Protein AF-A0A2V9KBE9-F1 (afdb_monomer)

Radius of gyration: 14.55 Å; Cα contacts (8 Å, |Δi|>4): 317; chains: 1; bounding box: 37×25×40 Å

Foldseek 3Di:
DKDFLWKKKKKKAWDWDPDDPQWTKIWIKMWMAIPQPGTDIWIKMFTDGSPLLQPCQNQPNQHWGWIWTHPDPDTWIKTFRDPHQFKTWIDGPFKIWIWGGHSGIIMTMMIGMDDPVPRD

Solvent-accessible surface area (backbone atoms only — not comparable to full-atom values): 6124 Å² total; per-residue (Å²): 111,81,41,82,51,40,42,32,40,37,39,37,43,43,45,77,44,78,66,63,90,58,37,33,31,40,43,33,39,35,40,36,40,32,76,78,78,43,77,49,76,34,35,31,40,28,79,42,71,50,46,73,65,59,29,45,64,30,88,87,52,64,23,70,33,62,36,31,38,33,85,55,102,69,59,42,62,28,35,45,40,48,81,50,82,49,30,29,41,35,38,47,88,50,27,48,29,44,34,42,35,49,79,42,39,34,31,35,48,34,37,29,54,31,42,79,90,65,38,125

Sequence (120 aa):
MPKLCGAGVFAFAGYPAKTVKGMEGFFGLIAEYDSNAGFKVTGLYESSHGDPEADPFNPKTHEIGGVGGGTTATGRPLLFLPFNPFGGYVLFNSGLGIYGGTPYFGGGPYVNVGTANSCP

pLDDT: mean 72.48, std 16.53, range [36.72, 95.12]

Mean predicted aligned error: 9.48 Å

Secondary structure (DSSP, 8-state):
-EEEEEEEEEEEEEEEEP-SSSEEEEEEEEEEEETTTEEEEEEEEEEEES-GGG-TT-TTT---EEEEE-SSSSPEEEEEEEEETTEEEEEETTEEEEEEEETTEEEEEEEEEEETTT--

Structure (mmCIF, N/CA/C/O backbone):
data_AF-A0A2V9KBE9-F1
#
_entry.id   AF-A0A2V9KBE9-F1
#
loop_
_atom_site.group_PDB
_atom_site.id
_atom_site.type_symbol
_atom_site.label_atom_id
_atom_site.label_alt_id
_atom_site.label_comp_id
_atom_site.label_asym_id
_atom_site.label_entity_id
_atom_site.label_seq_id
_atom_site.pdbx_PDB_ins_code
_atom_site.Cartn_x
_atom_site.Cartn_y
_atom_site.Cartn_z
_atom_site.occupancy
_atom_site.B_iso_or_equiv
_atom_site.auth_seq_id
_atom_site.auth_comp_id
_atom_site.auth_asym_id
_atom_site.auth_atom_id
_atom_site.pdbx_PDB_model_num
ATOM 1 N N . MET A 1 1 ? -10.516 -14.447 19.698 1.00 73.56 1 MET A N 1
ATOM 2 C CA . MET A 1 1 ? -11.183 -14.626 18.390 1.00 73.56 1 MET A CA 1
ATOM 3 C C . MET A 1 1 ? -10.852 -13.424 17.515 1.00 73.56 1 MET A C 1
ATOM 5 O O . MET A 1 1 ? -10.913 -12.317 18.053 1.00 73.56 1 MET A O 1
ATOM 9 N N . PRO A 1 2 ? -10.464 -13.620 16.241 1.00 79.62 2 PRO A N 1
ATOM 10 C CA . PRO A 1 2 ? -10.311 -12.530 15.280 1.00 79.62 2 PRO A CA 1
ATOM 11 C C . PRO A 1 2 ? -11.636 -11.788 15.092 1.00 79.62 2 PRO A C 1
ATOM 13 O O . PRO A 1 2 ? -12.699 -12.414 15.116 1.00 79.62 2 PRO A O 1
ATOM 16 N N . LYS A 1 3 ? -11.577 -10.470 14.924 1.00 85.44 3 LYS A N 1
ATOM 17 C CA . LYS A 1 3 ? -12.725 -9.622 14.595 1.00 85.44 3 LYS A CA 1
ATOM 18 C C . LYS A 1 3 ? -12.336 -8.630 13.505 1.00 85.44 3 LYS A C 1
ATOM 20 O O . LYS A 1 3 ? -11.178 -8.222 13.414 1.00 85.44 3 LYS A O 1
ATOM 25 N N . LEU A 1 4 ? -13.324 -8.247 12.701 1.00 85.75 4 LEU A N 1
ATOM 26 C CA . LEU A 1 4 ? -13.209 -7.097 11.815 1.00 85.75 4 LEU A CA 1
ATOM 27 C C . LEU A 1 4 ? -13.220 -5.846 12.686 1.00 85.75 4 LEU A C 1
ATOM 29 O O . LEU A 1 4 ? -14.185 -5.617 13.415 1.00 85.75 4 LEU A O 1
ATOM 33 N N . CYS A 1 5 ? -12.127 -5.092 12.650 1.00 86.25 5 CYS A N 1
ATOM 34 C CA . CYS A 1 5 ? -11.994 -3.885 13.452 1.00 86.25 5 CYS A CA 1
ATOM 35 C C . CYS A 1 5 ? -12.496 -2.662 12.693 1.00 86.25 5 CYS A C 1
ATOM 37 O O . CYS A 1 5 ? -13.029 -1.767 13.319 1.00 86.25 5 CYS A O 1
ATOM 39 N N . GLY A 1 6 ? -12.387 -2.641 11.367 1.00 88.19 6 GLY A N 1
ATOM 40 C CA . GLY A 1 6 ? -12.819 -1.529 10.526 1.00 88.19 6 GLY A CA 1
ATOM 41 C C . GLY A 1 6 ? -12.592 -1.853 9.057 1.00 88.19 6 GLY A C 1
ATOM 42 O O . GLY A 1 6 ? -12.115 -2.943 8.720 1.00 88.19 6 GLY A O 1
ATOM 43 N N . ALA A 1 7 ? -12.927 -0.913 8.190 1.00 91.62 7 ALA A N 1
ATOM 44 C CA . ALA A 1 7 ? -12.691 -1.026 6.760 1.00 91.62 7 ALA A CA 1
ATOM 45 C C . ALA A 1 7 ? -12.318 0.332 6.183 1.00 91.62 7 ALA A C 1
ATOM 47 O O . ALA A 1 7 ? -12.630 1.375 6.758 1.00 91.62 7 ALA A O 1
ATOM 48 N N . GLY A 1 8 ? -11.669 0.315 5.032 1.00 92.38 8 GLY A N 1
ATOM 49 C CA . GLY A 1 8 ? -11.248 1.535 4.383 1.00 92.38 8 GLY A CA 1
ATOM 50 C C . GLY A 1 8 ? -11.103 1.389 2.887 1.00 92.38 8 GLY A C 1
ATOM 51 O O . GLY A 1 8 ? -11.281 0.314 2.310 1.00 92.38 8 GLY A O 1
ATOM 52 N N . VAL A 1 9 ? -10.782 2.512 2.265 1.00 93.56 9 VAL A N 1
ATOM 53 C CA . VAL A 1 9 ? -10.391 2.587 0.863 1.00 93.56 9 VAL A CA 1
ATOM 54 C C . VAL A 1 9 ? -9.060 3.299 0.768 1.00 93.56 9 VAL A C 1
ATOM 56 O O . VAL A 1 9 ? -8.767 4.196 1.558 1.00 93.56 9 VAL A O 1
ATOM 59 N N . PHE A 1 10 ? -8.264 2.919 -0.215 1.00 92.12 10 PHE A N 1
ATOM 60 C CA . PHE A 1 10 ? -7.018 3.596 -0.506 1.00 92.12 10 PHE A CA 1
ATOM 61 C C . PHE A 1 10 ? -6.876 3.858 -1.996 1.00 92.12 10 PHE A C 1
ATOM 63 O O . PHE A 1 10 ? -7.459 3.165 -2.831 1.00 92.12 10 PHE A O 1
ATOM 70 N N . ALA A 1 11 ? -6.062 4.853 -2.310 1.00 91.81 11 ALA A N 1
ATOM 71 C CA . ALA A 1 11 ? -5.540 5.101 -3.638 1.00 91.81 11 ALA A CA 1
ATOM 72 C C . ALA A 1 11 ? -4.042 5.365 -3.523 1.00 91.81 11 ALA A C 1
ATOM 74 O O . ALA A 1 11 ? -3.600 6.023 -2.583 1.00 91.81 11 ALA A O 1
ATOM 75 N N . PHE A 1 12 ? -3.263 4.871 -4.473 1.00 87.56 12 PHE A N 1
ATOM 76 C CA . PHE A 1 12 ? -1.833 5.113 -4.540 1.00 87.56 12 PHE A CA 1
ATOM 77 C C . PHE A 1 12 ? -1.433 5.613 -5.919 1.00 87.56 12 PHE A C 1
ATOM 79 O O . PHE A 1 12 ? -2.044 5.278 -6.935 1.00 87.56 12 PHE A O 1
ATOM 86 N N . ALA A 1 13 ? -0.384 6.421 -5.928 1.00 87.56 13 ALA A N 1
ATOM 87 C CA . ALA A 1 13 ? 0.269 6.893 -7.131 1.00 87.56 13 ALA A CA 1
ATOM 88 C C . ALA A 1 13 ? 1.769 6.985 -6.868 1.00 87.56 13 ALA A C 1
ATOM 90 O O . ALA A 1 13 ? 2.185 7.495 -5.827 1.00 87.56 13 ALA A O 1
ATOM 91 N N . GLY A 1 14 ? 2.585 6.540 -7.808 1.00 82.50 14 GLY A N 1
ATOM 92 C CA . GLY A 1 14 ? 4.027 6.678 -7.715 1.00 82.50 14 GLY A CA 1
ATOM 93 C C . GLY A 1 14 ? 4.709 6.528 -9.056 1.00 82.50 14 GLY A C 1
ATOM 94 O O . GLY A 1 14 ? 4.073 6.490 -10.107 1.00 82.50 14 GLY A O 1
ATOM 95 N N . TYR A 1 15 ? 6.027 6.493 -9.010 1.00 74.69 15 TYR A N 1
ATOM 96 C CA . TYR A 1 15 ? 6.872 6.349 -10.177 1.00 74.69 15 TYR A CA 1
ATOM 97 C C . TYR A 1 15 ? 8.045 5.425 -9.850 1.00 74.69 15 TYR A C 1
ATOM 99 O O . TYR A 1 15 ? 8.515 5.390 -8.706 1.00 74.69 15 TYR A O 1
ATOM 107 N N . PRO A 1 16 ? 8.547 4.691 -10.854 1.00 69.31 16 PRO A N 1
ATOM 108 C CA . PRO A 1 16 ? 9.757 3.911 -10.687 1.00 69.31 16 PRO A CA 1
ATOM 109 C C . PRO A 1 16 ? 10.937 4.870 -10.481 1.00 69.31 16 PRO A C 1
ATOM 111 O O . PRO A 1 16 ? 11.164 5.802 -11.262 1.00 69.31 16 PRO A O 1
ATOM 114 N N . ALA A 1 17 ? 11.689 4.666 -9.408 1.00 63.09 17 ALA A N 1
ATOM 115 C CA . ALA A 1 17 ? 12.964 5.320 -9.178 1.00 63.09 17 ALA A CA 1
ATOM 116 C C . ALA A 1 17 ? 13.987 4.727 -10.149 1.00 63.09 17 ALA A C 1
ATOM 118 O O . ALA A 1 17 ? 14.174 3.513 -10.210 1.00 63.09 17 ALA A O 1
ATOM 119 N N . LYS A 1 18 ? 14.670 5.585 -10.916 1.00 54.56 18 LYS A N 1
ATOM 120 C CA . LYS A 1 18 ? 15.741 5.131 -11.807 1.00 54.56 18 LYS A CA 1
ATOM 121 C C . LYS A 1 18 ? 16.849 4.463 -10.998 1.00 54.56 18 LYS A C 1
ATOM 123 O O . LYS A 1 18 ? 17.341 5.038 -10.029 1.00 54.56 18 LYS A O 1
ATOM 128 N N . THR A 1 19 ? 17.264 3.296 -11.474 1.00 52.72 19 THR A N 1
ATOM 129 C CA . THR A 1 19 ? 18.311 2.444 -10.921 1.00 52.72 19 THR A CA 1
ATOM 130 C C . THR A 1 19 ? 19.587 3.243 -10.652 1.00 52.72 19 THR A C 1
ATOM 132 O O . THR A 1 19 ? 20.268 3.686 -11.579 1.00 52.72 19 THR A O 1
ATOM 135 N N . VAL A 1 20 ? 19.953 3.417 -9.381 1.00 48.03 20 VAL A N 1
ATOM 136 C CA . VAL A 1 20 ? 21.285 3.908 -9.004 1.00 48.03 20 VAL A CA 1
ATOM 137 C C . VAL A 1 20 ? 22.026 2.737 -8.375 1.00 48.03 20 VAL A C 1
ATOM 139 O O . VAL A 1 20 ? 21.738 2.350 -7.249 1.00 48.03 20 VAL A O 1
ATOM 142 N N . LYS A 1 21 ? 22.988 2.166 -9.113 1.00 46.66 21 LYS A N 1
ATOM 143 C CA . LYS A 1 21 ? 23.878 1.081 -8.647 1.00 46.66 21 LYS A CA 1
ATOM 144 C C . LYS A 1 21 ? 23.157 -0.202 -8.178 1.00 46.66 21 LYS A C 1
ATOM 146 O O . LYS A 1 21 ? 23.473 -0.716 -7.112 1.00 46.66 21 LYS A O 1
ATOM 151 N N . GLY A 1 22 ? 22.222 -0.735 -8.970 1.00 46.72 22 GLY A N 1
ATOM 152 C CA . GLY A 1 22 ? 21.587 -2.031 -8.669 1.00 46.72 22 GLY A CA 1
ATOM 153 C C . GLY A 1 22 ? 20.583 -1.995 -7.512 1.00 46.72 22 GLY A C 1
ATOM 154 O O . GLY A 1 22 ? 20.319 -3.020 -6.896 1.00 46.72 22 GLY A O 1
ATOM 155 N N . MET A 1 23 ? 20.040 -0.818 -7.202 1.00 45.94 23 MET A N 1
ATOM 156 C CA . MET A 1 23 ? 18.830 -0.673 -6.398 1.00 45.94 23 MET A CA 1
ATOM 157 C C . MET A 1 23 ? 17.739 -0.150 -7.325 1.00 45.94 23 MET A C 1
ATOM 159 O O . MET A 1 23 ? 17.851 0.972 -7.831 1.00 45.94 23 MET A O 1
ATOM 163 N N . GLU A 1 24 ? 16.738 -0.983 -7.583 1.00 55.75 24 GLU A N 1
ATOM 164 C CA . GLU A 1 24 ? 15.474 -0.559 -8.178 1.00 55.75 24 GLU A CA 1
ATOM 165 C C . GLU A 1 24 ? 14.505 -0.240 -7.044 1.00 55.75 24 GLU A C 1
ATOM 167 O O . GLU A 1 24 ? 14.557 -0.832 -5.962 1.00 55.75 24 GLU A O 1
ATOM 172 N N . GLY A 1 25 ? 13.676 0.775 -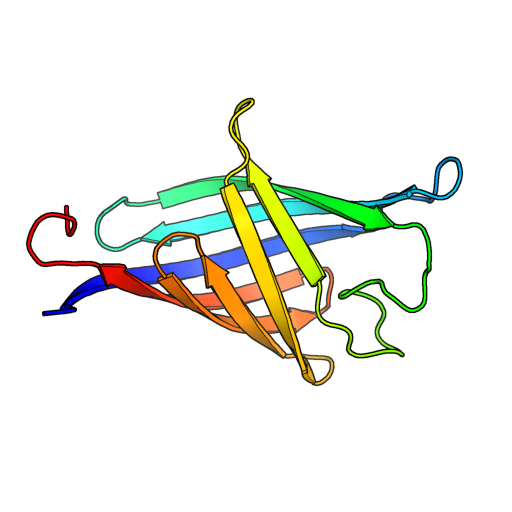7.241 1.00 61.12 25 GLY A N 1
ATOM 173 C CA . GLY A 1 25 ? 12.767 1.208 -6.197 1.00 61.12 25 GLY A CA 1
ATOM 174 C C . GLY A 1 25 ? 11.555 1.905 -6.762 1.00 61.12 25 GLY A C 1
ATOM 175 O O . GLY A 1 25 ? 11.566 2.417 -7.877 1.00 61.12 25 GLY A O 1
ATOM 176 N N . PHE A 1 26 ? 10.512 1.956 -5.959 1.00 73.12 26 PHE A N 1
ATOM 177 C CA . PHE A 1 26 ? 9.300 2.712 -6.219 1.00 73.12 26 PHE A CA 1
ATOM 178 C C . PHE A 1 26 ? 9.263 3.878 -5.237 1.00 73.12 26 PHE A C 1
ATOM 180 O O . PHE A 1 26 ? 9.593 3.699 -4.068 1.00 73.12 26 PHE A O 1
ATOM 187 N N . PHE A 1 27 ? 8.864 5.066 -5.685 1.00 77.19 27 PHE A N 1
ATOM 188 C CA . PHE A 1 27 ? 8.506 6.164 -4.786 1.00 77.19 27 PHE A CA 1
ATOM 189 C C . PHE A 1 27 ? 7.112 6.659 -5.131 1.00 77.19 27 PHE A C 1
ATOM 191 O O . PHE A 1 27 ? 6.795 6.897 -6.296 1.00 77.19 27 PHE A O 1
ATOM 198 N N . GLY A 1 28 ? 6.280 6.848 -4.116 1.00 81.88 28 GLY A N 1
ATOM 199 C CA . GLY A 1 28 ? 4.909 7.277 -4.320 1.00 81.88 28 GLY A CA 1
ATOM 200 C C . GLY A 1 28 ? 4.239 7.803 -3.065 1.00 81.88 28 GLY A C 1
ATOM 201 O O . GLY A 1 28 ? 4.864 8.034 -2.031 1.00 81.88 28 GLY A O 1
ATOM 202 N N . LEU A 1 29 ? 2.934 7.988 -3.178 1.00 85.38 29 LEU A N 1
ATOM 203 C CA . LEU A 1 29 ? 2.032 8.338 -2.097 1.00 85.38 29 LEU A CA 1
ATOM 204 C C . LEU A 1 29 ? 0.883 7.335 -2.077 1.00 85.38 29 LEU A C 1
ATOM 206 O O . LEU A 1 29 ? 0.425 6.887 -3.128 1.00 85.38 29 LEU A O 1
ATOM 210 N N . ILE A 1 30 ? 0.390 7.040 -0.881 1.00 86.12 30 ILE A N 1
ATOM 211 C CA . ILE A 1 30 ? -0.877 6.354 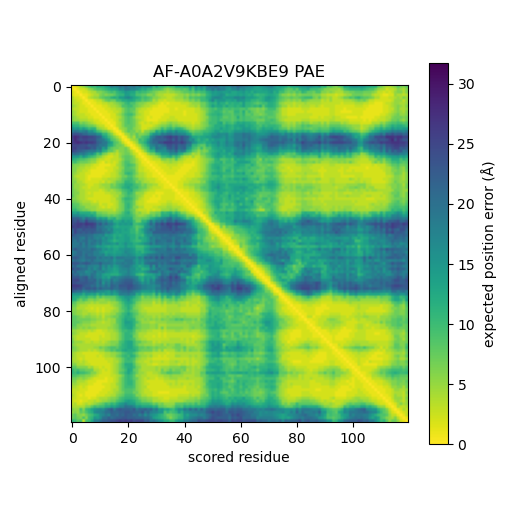-0.652 1.00 86.12 30 ILE A CA 1
ATOM 212 C C . ILE A 1 30 ? -1.772 7.265 0.181 1.00 86.12 30 ILE A C 1
ATOM 214 O O . ILE A 1 30 ? -1.356 7.787 1.214 1.00 86.12 30 ILE A O 1
ATOM 218 N N . ALA A 1 31 ? -2.986 7.497 -0.294 1.00 89.12 31 ALA A N 1
ATOM 219 C CA . ALA A 1 31 ? -4.051 8.142 0.450 1.00 89.12 31 ALA A CA 1
ATOM 220 C C . ALA A 1 31 ? -5.019 7.059 0.922 1.00 89.12 31 ALA A C 1
ATOM 222 O O . ALA A 1 31 ? -5.476 6.251 0.119 1.00 89.12 31 ALA A O 1
ATOM 223 N N . GLU A 1 32 ? -5.327 7.046 2.209 1.00 88.44 32 GLU A N 1
ATOM 224 C CA . GLU A 1 32 ? -6.143 6.036 2.873 1.00 88.44 32 GLU A CA 1
ATOM 225 C C . GLU A 1 32 ? -7.270 6.743 3.626 1.00 88.44 32 GLU A C 1
ATOM 227 O O . GLU A 1 32 ? -7.038 7.733 4.321 1.00 88.44 32 GLU A O 1
ATOM 232 N N . TYR A 1 33 ? -8.492 6.240 3.501 1.00 89.44 33 TYR A N 1
ATOM 233 C CA . TYR A 1 33 ? -9.581 6.554 4.414 1.00 89.44 33 TYR A CA 1
ATOM 234 C C . TYR A 1 33 ? -9.967 5.284 5.156 1.00 89.44 33 TYR A C 1
ATOM 236 O O . TYR A 1 33 ? -10.422 4.325 4.536 1.00 89.44 33 TYR A O 1
ATOM 244 N N . ASP A 1 34 ? -9.811 5.308 6.473 1.00 88.38 34 ASP A N 1
ATOM 245 C CA . ASP A 1 34 ? -10.148 4.223 7.382 1.00 88.38 34 ASP A CA 1
ATOM 246 C C . ASP A 1 34 ? -11.368 4.602 8.229 1.00 88.38 34 ASP A C 1
ATOM 248 O O . ASP A 1 34 ? -11.415 5.700 8.791 1.00 88.38 34 ASP A O 1
ATOM 252 N N . SER A 1 35 ? -12.339 3.698 8.380 1.00 87.56 35 SER A N 1
ATOM 253 C CA . SER A 1 35 ? -13.544 3.947 9.183 1.00 87.56 35 SER A CA 1
ATOM 254 C C . SER A 1 35 ? -13.249 4.271 10.650 1.00 87.56 35 SER A C 1
ATOM 256 O O . SER A 1 35 ? -14.075 4.907 11.302 1.00 87.56 35 SER A O 1
ATOM 258 N N . ASN A 1 36 ? -12.094 3.847 11.171 1.00 84.12 36 ASN A N 1
ATOM 259 C CA . ASN A 1 36 ? -11.716 4.041 12.568 1.00 84.12 36 ASN A CA 1
ATOM 260 C C . ASN A 1 36 ? -10.623 5.096 12.740 1.00 84.12 36 ASN A C 1
ATOM 262 O O . ASN A 1 36 ? -10.616 5.805 13.743 1.00 84.12 36 ASN A O 1
ATOM 266 N N . ALA A 1 37 ? -9.682 5.185 11.795 1.00 81.25 37 ALA A N 1
ATOM 267 C CA . ALA A 1 37 ? -8.548 6.111 11.884 1.00 81.25 37 ALA A CA 1
ATOM 268 C C . ALA A 1 37 ? -8.735 7.412 11.079 1.00 81.25 37 ALA A C 1
ATOM 270 O O . ALA A 1 37 ? -7.938 8.340 11.229 1.00 81.25 37 ALA A O 1
ATOM 271 N N . GLY A 1 38 ? -9.779 7.509 10.252 1.00 86.50 38 GLY A N 1
ATOM 272 C CA . GLY A 1 38 ? -10.029 8.660 9.389 1.00 86.50 38 GLY A CA 1
ATOM 273 C C . GLY A 1 38 ? -9.111 8.702 8.164 1.00 86.50 38 GLY A C 1
ATOM 274 O O . GLY A 1 38 ? -8.638 7.676 7.681 1.00 86.50 38 GLY A O 1
ATOM 275 N N . PHE A 1 39 ? -8.896 9.903 7.623 1.00 88.38 39 PHE A N 1
ATOM 276 C CA . PHE A 1 39 ? -8.09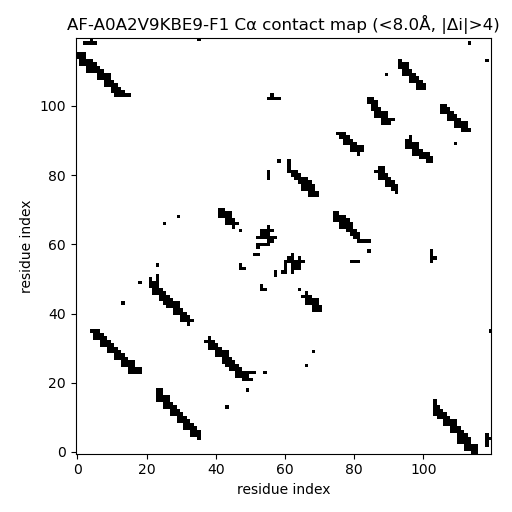4 10.105 6.416 1.00 88.38 39 PHE A CA 1
ATOM 277 C C . PHE A 1 39 ? -6.603 10.267 6.729 1.00 88.38 39 PHE A C 1
ATOM 279 O O . PHE A 1 39 ? -6.226 11.023 7.628 1.00 88.38 39 PHE A O 1
ATOM 286 N N . LYS A 1 40 ? -5.747 9.620 5.938 1.00 86.69 40 LYS A N 1
ATOM 287 C CA . LYS A 1 40 ? -4.289 9.695 6.039 1.00 86.69 40 LYS A CA 1
ATOM 288 C C . LYS A 1 40 ? -3.654 9.713 4.651 1.00 86.69 40 LYS A C 1
ATOM 290 O O . LYS A 1 40 ? -4.119 9.039 3.743 1.00 86.69 40 LYS A O 1
ATOM 295 N N . VAL A 1 41 ? -2.545 10.436 4.505 1.00 85.62 41 VAL A N 1
ATOM 296 C CA . VAL A 1 41 ? -1.654 10.323 3.343 1.00 85.62 41 VAL A CA 1
ATOM 297 C C . VAL A 1 41 ? -0.274 9.898 3.828 1.00 85.62 41 VAL A C 1
ATOM 299 O O . VAL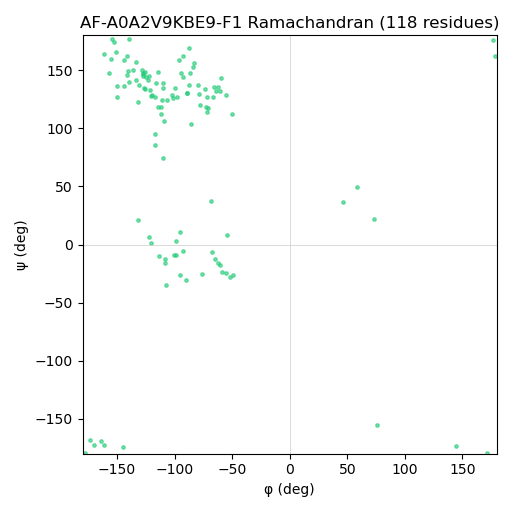 A 1 41 ? 0.273 10.503 4.750 1.00 85.62 41 VAL A O 1
ATOM 302 N N . THR A 1 42 ? 0.274 8.848 3.225 1.00 84.00 42 THR A N 1
ATOM 303 C CA . THR A 1 42 ? 1.560 8.248 3.587 1.00 84.00 42 THR A CA 1
ATOM 304 C C . THR A 1 42 ? 2.484 8.199 2.371 1.00 84.00 42 THR A C 1
ATOM 306 O O . THR A 1 42 ? 2.026 7.977 1.254 1.00 84.00 42 THR A O 1
ATOM 309 N N . GLY A 1 43 ? 3.789 8.399 2.575 1.00 81.88 43 GLY A N 1
ATOM 310 C CA . GLY A 1 43 ? 4.791 8.147 1.540 1.00 81.88 43 GLY A CA 1
ATOM 311 C C . GLY A 1 43 ? 4.998 6.651 1.337 1.00 81.88 43 GLY A C 1
ATOM 312 O O . GLY A 1 43 ? 5.139 5.917 2.313 1.00 81.88 43 GLY A O 1
ATOM 313 N N . LEU A 1 44 ? 5.017 6.208 0.087 1.00 77.94 44 LEU A N 1
ATOM 314 C CA . LEU A 1 44 ? 5.411 4.861 -0.298 1.00 77.94 44 LEU A CA 1
ATOM 315 C C . LEU A 1 44 ? 6.850 4.889 -0.794 1.00 77.94 44 LEU A C 1
ATOM 317 O O . LEU A 1 44 ? 7.216 5.748 -1.602 1.00 77.94 44 LEU A O 1
ATOM 321 N N . TYR A 1 45 ? 7.643 3.933 -0.338 1.00 73.12 45 TYR A N 1
ATOM 322 C CA . TYR A 1 45 ? 8.921 3.631 -0.946 1.00 73.12 45 TYR A CA 1
ATOM 323 C C . TYR A 1 45 ? 9.123 2.121 -0.997 1.00 73.12 45 TYR A C 1
ATOM 325 O O . TYR A 1 45 ? 8.814 1.397 -0.052 1.00 73.12 45 TYR A O 1
ATOM 333 N N . GLU A 1 46 ? 9.671 1.645 -2.099 1.00 70.88 46 GLU A N 1
ATOM 334 C CA . GLU A 1 46 ? 10.147 0.278 -2.225 1.00 70.88 46 GLU A CA 1
ATOM 335 C C . GLU A 1 46 ? 11.651 0.287 -2.436 1.00 70.88 46 GLU A C 1
ATOM 337 O O . GLU A 1 46 ? 12.183 1.105 -3.187 1.00 70.88 46 GLU A O 1
ATOM 342 N N . SER A 1 47 ? 12.323 -0.646 -1.776 1.00 60.22 47 SER A N 1
ATOM 343 C CA . SER A 1 47 ? 13.698 -1.012 -2.076 1.00 60.22 47 SER A CA 1
ATOM 344 C C . SER A 1 47 ? 13.688 -2.470 -2.514 1.00 60.22 47 SER A C 1
ATOM 346 O O . SER A 1 47 ? 13.690 -3.361 -1.660 1.00 60.22 47 SER A O 1
ATOM 348 N N . SER A 1 48 ? 13.642 -2.701 -3.823 1.00 55.09 48 SER A N 1
ATOM 349 C CA . SER A 1 48 ? 13.828 -4.031 -4.390 1.00 55.09 48 SER A CA 1
ATOM 350 C C . SER A 1 48 ? 15.326 -4.275 -4.602 1.00 55.09 48 SER A C 1
ATOM 352 O O . SER A 1 48 ? 16.112 -3.347 -4.837 1.00 55.09 48 SER A O 1
ATOM 354 N N . HIS A 1 49 ? 15.754 -5.531 -4.464 1.00 44.25 49 HIS A N 1
ATOM 355 C CA . HIS A 1 49 ? 17.081 -5.934 -4.924 1.00 44.25 49 HIS A CA 1
ATOM 356 C C . HIS A 1 49 ? 17.107 -5.713 -6.440 1.00 44.25 49 HIS A C 1
ATOM 358 O O . HIS A 1 49 ? 16.125 -6.039 -7.088 1.00 44.25 49 HIS A O 1
ATOM 364 N N . GLY A 1 50 ? 18.170 -5.131 -7.007 1.00 45.72 50 GLY A N 1
ATOM 365 C CA . GLY A 1 50 ? 18.227 -4.716 -8.421 1.00 45.72 50 GLY A CA 1
ATOM 366 C C . GLY A 1 50 ? 18.249 -5.838 -9.457 1.00 45.72 50 GLY A C 1
ATOM 367 O O . GLY A 1 50 ? 18.971 -5.726 -10.447 1.00 45.72 50 GLY A O 1
ATOM 368 N N . ASP A 1 51 ? 17.508 -6.909 -9.205 1.00 54.09 51 ASP A N 1
ATOM 369 C CA . ASP A 1 51 ? 17.033 -7.829 -10.209 1.00 54.09 51 ASP A CA 1
ATOM 370 C C . ASP A 1 51 ? 15.709 -7.284 -10.779 1.00 54.09 51 ASP A C 1
ATOM 372 O O . ASP A 1 51 ? 14.673 -7.379 -10.116 1.00 54.09 51 ASP A O 1
ATOM 376 N N . PRO A 1 52 ? 15.719 -6.700 -11.989 1.00 51.97 52 PRO A N 1
ATOM 377 C CA . PRO A 1 52 ? 14.504 -6.217 -12.631 1.00 51.97 52 PRO A CA 1
ATOM 378 C C . PRO A 1 52 ? 13.476 -7.323 -12.882 1.00 51.97 52 PRO A C 1
ATOM 380 O O . PRO A 1 52 ? 12.311 -7.009 -13.116 1.00 51.97 52 PRO A O 1
ATOM 383 N N . GLU A 1 53 ? 13.850 -8.608 -12.847 1.00 51.97 53 GLU A N 1
ATOM 384 C CA . GLU A 1 53 ? 12.889 -9.713 -12.939 1.00 51.97 53 GLU A CA 1
ATOM 385 C C . GLU A 1 53 ? 12.114 -9.926 -11.627 1.00 51.97 53 GLU A C 1
ATOM 387 O O . GLU A 1 53 ? 10.954 -10.325 -11.689 1.00 51.97 53 GLU A O 1
ATOM 392 N N . ALA A 1 54 ? 12.676 -9.530 -10.480 1.00 51.81 54 ALA A N 1
ATOM 393 C CA . ALA A 1 54 ? 12.044 -9.631 -9.161 1.00 51.81 54 ALA A CA 1
ATOM 394 C C . ALA A 1 54 ? 11.317 -8.359 -8.692 1.00 51.81 54 ALA A C 1
ATOM 396 O O . ALA A 1 54 ? 10.921 -8.243 -7.530 1.00 51.81 54 ALA A O 1
ATOM 397 N N . ASP A 1 55 ? 11.140 -7.385 -9.585 1.00 54.25 55 ASP A N 1
ATOM 398 C CA . ASP A 1 55 ? 10.343 -6.190 -9.321 1.00 54.25 55 ASP A CA 1
ATOM 399 C C . ASP A 1 55 ? 8.838 -6.554 -9.321 1.00 54.25 55 ASP A C 1
ATOM 401 O O . ASP A 1 55 ? 8.311 -6.977 -10.356 1.00 54.25 55 ASP A O 1
ATOM 405 N N . PRO A 1 56 ? 8.098 -6.379 -8.205 1.00 51.97 56 PRO A N 1
ATOM 406 C CA . PRO A 1 56 ? 6.648 -6.619 -8.167 1.00 51.97 56 PRO A CA 1
ATOM 407 C C . PRO A 1 56 ? 5.843 -5.718 -9.095 1.00 51.97 56 PRO A C 1
ATOM 409 O O . PRO A 1 56 ? 4.668 -5.977 -9.376 1.00 51.97 56 PRO A O 1
ATOM 412 N N . PHE A 1 57 ? 6.465 -4.640 -9.558 1.00 54.94 57 PHE A N 1
ATOM 413 C CA . PHE A 1 57 ? 5.918 -3.713 -10.523 1.00 54.94 57 PHE A CA 1
ATOM 414 C C . PHE A 1 57 ? 6.423 -3.970 -11.945 1.00 54.94 57 PHE A C 1
ATOM 416 O O . PHE A 1 57 ? 5.991 -3.264 -12.864 1.00 54.94 57 PHE A O 1
ATOM 423 N N . ASN A 1 58 ? 7.238 -5.010 -12.170 1.00 57.75 58 ASN A N 1
ATOM 424 C CA . ASN A 1 58 ? 7.579 -5.469 -13.508 1.00 57.75 58 ASN A CA 1
ATOM 425 C C . ASN A 1 58 ? 6.358 -6.156 -14.150 1.00 57.75 58 ASN A C 1
ATOM 427 O O . ASN A 1 58 ? 5.951 -7.252 -13.748 1.00 57.75 58 ASN A O 1
ATOM 431 N N . PRO A 1 59 ? 5.786 -5.572 -15.221 1.00 52.19 59 PRO A N 1
ATOM 432 C CA . PRO A 1 59 ? 4.602 -6.117 -15.880 1.00 52.19 59 PRO A CA 1
ATOM 433 C C . PRO A 1 59 ? 4.858 -7.451 -16.604 1.00 52.19 59 PRO A C 1
ATOM 435 O O . PRO A 1 59 ? 3.917 -8.035 -17.142 1.00 52.19 59 PRO A O 1
ATOM 438 N N . LYS A 1 60 ? 6.112 -7.921 -16.679 1.00 52.94 60 LYS A N 1
ATOM 439 C CA . LYS A 1 60 ? 6.491 -9.177 -17.341 1.00 52.94 60 LYS A CA 1
ATOM 440 C C . LYS A 1 60 ? 6.584 -10.371 -16.394 1.00 52.94 60 LYS A C 1
ATOM 442 O O . LYS A 1 60 ? 6.415 -11.489 -16.876 1.00 52.94 60 LYS A O 1
ATOM 447 N N . THR A 1 61 ? 6.848 -10.167 -15.103 1.00 53.94 61 THR A N 1
ATOM 448 C CA . THR A 1 61 ? 7.239 -11.266 -14.200 1.00 53.94 61 THR A CA 1
ATOM 449 C C . THR A 1 61 ? 6.227 -11.585 -13.098 1.00 53.94 61 THR A C 1
ATOM 451 O O . THR A 1 61 ? 6.303 -12.670 -12.539 1.00 53.94 61 THR A O 1
ATOM 454 N N . HIS A 1 62 ? 5.184 -10.770 -12.883 1.00 51.38 62 HIS A N 1
ATOM 455 C CA . HIS A 1 62 ? 4.113 -11.048 -11.898 1.00 51.38 62 HIS A CA 1
ATOM 456 C C . HIS A 1 62 ? 4.656 -11.498 -10.526 1.00 51.38 62 HIS A C 1
ATOM 458 O O . HIS A 1 62 ? 4.085 -12.385 -9.886 1.00 51.38 62 HIS A O 1
ATOM 464 N N . GLU A 1 63 ? 5.785 -10.937 -10.097 1.00 53.06 63 GLU A N 1
ATOM 465 C CA . GLU A 1 63 ? 6.422 -11.367 -8.861 1.00 53.06 63 GLU A CA 1
ATOM 466 C C . GLU A 1 63 ? 5.805 -10.689 -7.637 1.00 53.06 63 GLU A C 1
ATOM 468 O O . GLU A 1 63 ? 5.159 -9.642 -7.695 1.00 53.06 63 GLU A O 1
ATOM 473 N N . ILE A 1 64 ? 5.959 -11.363 -6.503 1.00 50.44 64 ILE A N 1
ATOM 474 C CA . ILE A 1 64 ? 5.524 -10.893 -5.193 1.00 50.44 64 ILE A CA 1
ATOM 475 C C . ILE A 1 64 ? 6.556 -9.888 -4.690 1.00 50.44 64 ILE A C 1
ATOM 477 O O . ILE A 1 64 ? 7.730 -10.235 -4.597 1.00 50.44 64 ILE A O 1
ATOM 481 N N . GLY A 1 65 ? 6.137 -8.701 -4.255 1.00 53.56 65 GLY A N 1
ATOM 482 C CA . GLY A 1 65 ? 7.091 -7.727 -3.726 1.00 53.56 65 GLY A CA 1
ATOM 483 C C . GLY A 1 65 ? 6.474 -6.698 -2.791 1.00 53.56 65 GLY A C 1
ATOM 484 O O . GLY A 1 65 ? 5.282 -6.380 -2.827 1.00 53.56 65 GLY A O 1
ATOM 485 N N . GLY A 1 66 ? 7.299 -6.292 -1.830 1.00 49.97 66 GLY A N 1
ATOM 486 C CA . GLY A 1 66 ? 6.892 -5.548 -0.647 1.00 49.97 66 GLY A CA 1
ATOM 487 C C . GLY A 1 66 ? 7.206 -4.067 -0.774 1.00 49.97 66 GLY A C 1
ATOM 488 O O . GLY A 1 66 ? 8.358 -3.690 -0.950 1.00 49.97 66 GLY A O 1
ATOM 489 N N . VAL A 1 67 ? 6.200 -3.221 -0.576 1.00 54.22 67 VAL A N 1
ATOM 490 C CA . VAL A 1 67 ? 6.331 -1.761 -0.586 1.00 54.22 67 VAL A CA 1
ATOM 491 C C . VAL A 1 67 ? 6.222 -1.235 0.843 1.00 54.22 67 VAL A C 1
ATOM 493 O O . VAL A 1 67 ? 5.244 -1.473 1.536 1.00 54.22 67 VAL A O 1
ATOM 496 N N . GLY A 1 68 ? 7.200 -0.483 1.333 1.00 52.03 68 GLY A N 1
ATOM 497 C CA . GLY A 1 68 ? 7.102 0.170 2.641 1.00 52.03 68 GLY A CA 1
ATOM 498 C C . GLY A 1 68 ? 6.267 1.453 2.575 1.00 52.03 68 GLY A C 1
ATOM 499 O O . GLY A 1 68 ? 6.443 2.265 1.671 1.00 52.03 68 GLY A O 1
ATOM 500 N N . GLY A 1 69 ? 5.384 1.685 3.550 1.00 43.44 69 GLY A N 1
ATOM 501 C CA . GLY A 1 69 ? 4.676 2.956 3.736 1.00 43.44 69 GLY A CA 1
ATOM 502 C C . GLY A 1 69 ? 5.125 3.678 5.010 1.00 43.44 69 GLY A C 1
ATOM 503 O O . GLY A 1 69 ? 4.931 3.162 6.110 1.00 43.44 69 GLY A O 1
ATOM 504 N N . GLY A 1 70 ? 5.693 4.884 4.918 1.00 38.16 70 GLY A N 1
ATOM 505 C CA . GLY A 1 70 ? 6.126 5.666 6.086 1.00 38.16 70 GLY A CA 1
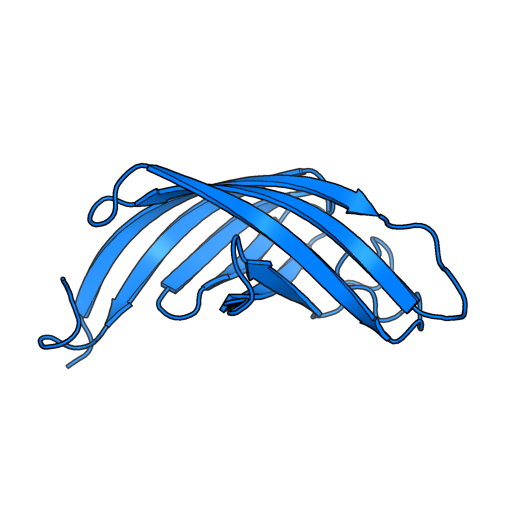ATOM 506 C C . GLY A 1 70 ? 6.070 7.183 5.878 1.00 38.16 70 GLY A C 1
ATOM 507 O O . GLY A 1 70 ? 6.486 7.692 4.846 1.00 38.16 70 GLY A O 1
ATOM 508 N N . THR A 1 71 ? 5.565 7.923 6.874 1.00 37.28 71 THR A N 1
ATOM 509 C CA . THR A 1 71 ? 5.658 9.402 6.962 1.00 37.28 71 THR A CA 1
ATOM 510 C C . THR A 1 71 ? 6.754 9.879 7.920 1.00 37.28 71 THR A C 1
ATOM 512 O O . THR A 1 71 ? 7.063 11.063 7.980 1.00 37.28 71 THR A O 1
ATOM 515 N N . THR A 1 72 ? 7.342 8.964 8.683 1.00 36.72 72 THR A N 1
ATOM 516 C CA . THR A 1 72 ? 8.414 9.174 9.663 1.00 36.72 72 THR A CA 1
ATOM 517 C C . THR A 1 72 ? 9.227 7.876 9.732 1.00 36.72 72 THR A C 1
ATOM 519 O O . THR A 1 72 ? 8.778 6.859 9.212 1.00 36.72 72 THR A O 1
ATOM 522 N N . ALA A 1 73 ? 10.423 7.897 10.329 1.00 37.97 73 ALA A N 1
ATOM 523 C CA . ALA A 1 73 ? 11.443 6.830 10.327 1.00 37.97 73 ALA A CA 1
ATOM 524 C C . ALA A 1 73 ? 11.018 5.408 10.800 1.00 37.97 73 ALA A C 1
ATOM 526 O O . ALA A 1 73 ? 11.859 4.526 10.939 1.00 37.97 73 ALA A O 1
ATOM 527 N N . THR A 1 74 ? 9.731 5.163 11.034 1.00 49.59 74 THR A N 1
ATOM 528 C CA . THR A 1 74 ? 9.094 3.865 11.269 1.00 49.59 74 THR A CA 1
ATOM 529 C C . THR A 1 74 ? 8.212 3.500 10.070 1.00 49.59 74 THR A C 1
ATOM 531 O O . THR A 1 74 ? 6.984 3.588 10.119 1.00 49.59 74 THR A O 1
ATOM 534 N N . GLY A 1 75 ? 8.839 3.108 8.957 1.00 58.38 75 GLY A N 1
ATOM 535 C CA . GLY A 1 75 ? 8.117 2.545 7.814 1.00 58.38 75 GLY A CA 1
ATOM 536 C C . 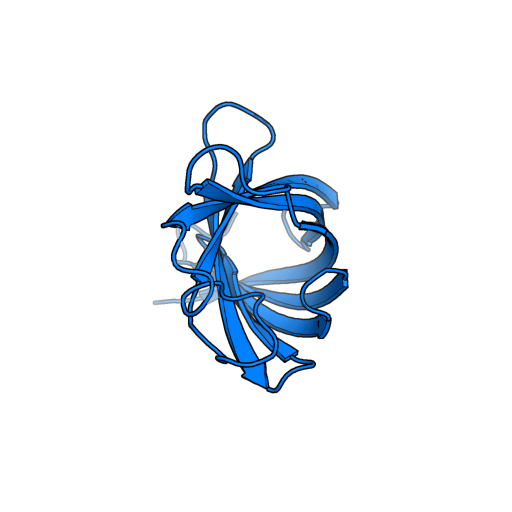GLY A 1 75 ? 7.281 1.341 8.256 1.00 58.38 75 GLY A C 1
ATOM 537 O O . GLY A 1 75 ? 7.781 0.443 8.934 1.00 58.38 75 GLY A O 1
ATOM 538 N N . ARG A 1 76 ? 5.992 1.331 7.916 1.00 68.31 76 ARG A N 1
ATOM 539 C CA . ARG A 1 76 ? 5.127 0.162 8.073 1.00 68.31 76 ARG A CA 1
ATOM 540 C C . ARG A 1 76 ? 5.212 -0.672 6.799 1.00 68.31 76 ARG A C 1
ATOM 542 O O . ARG A 1 76 ? 5.062 -0.104 5.718 1.00 68.31 76 ARG A O 1
ATOM 549 N N . PRO A 1 77 ? 5.439 -1.990 6.896 1.00 68.88 77 PRO A N 1
ATOM 550 C CA . PRO A 1 77 ? 5.441 -2.832 5.714 1.00 68.88 77 PRO A CA 1
ATOM 551 C C . PRO A 1 77 ? 4.038 -2.863 5.104 1.00 68.88 77 PRO A C 1
ATOM 553 O O . PRO A 1 77 ? 3.037 -2.997 5.818 1.00 68.88 77 PRO A O 1
ATOM 556 N N . LEU A 1 78 ? 3.991 -2.738 3.786 1.00 77.38 78 LEU A N 1
ATOM 557 C CA . LEU A 1 78 ? 2.835 -2.999 2.951 1.00 77.38 78 LEU A CA 1
ATOM 558 C C . LEU A 1 78 ? 3.287 -3.979 1.852 1.00 77.38 78 LEU A C 1
ATOM 560 O O . LEU A 1 78 ? 4.448 -4.013 1.453 1.00 77.38 78 LEU A O 1
ATOM 564 N N . LEU A 1 79 ? 2.420 -4.891 1.436 1.00 79.12 79 LEU A N 1
ATOM 565 C CA . LEU A 1 79 ? 2.797 -5.952 0.497 1.00 79.12 79 LEU A CA 1
ATOM 566 C C . LEU A 1 79 ? 1.767 -6.017 -0.615 1.00 79.12 79 LEU A C 1
ATOM 568 O O . LEU A 1 79 ? 0.585 -6.212 -0.329 1.00 79.12 79 LEU A O 1
ATOM 572 N N . PHE A 1 80 ? 2.216 -5.865 -1.859 1.00 79.31 80 PHE A N 1
ATOM 573 C CA . PHE A 1 80 ? 1.378 -6.055 -3.035 1.00 79.31 80 PHE A CA 1
ATOM 574 C C . PHE A 1 80 ? 1.617 -7.460 -3.593 1.00 79.31 80 PHE A C 1
ATOM 576 O O . PHE A 1 80 ? 2.747 -7.879 -3.830 1.00 79.31 80 PHE A O 1
ATOM 583 N N . LEU A 1 81 ? 0.528 -8.202 -3.776 1.00 80.44 81 LEU A N 1
ATOM 584 C CA . LEU A 1 81 ? 0.513 -9.538 -4.363 1.00 80.44 81 LEU A CA 1
ATOM 585 C C . LEU A 1 81 ? -0.298 -9.483 -5.666 1.00 80.44 81 LEU A C 1
ATOM 587 O O . LEU A 1 81 ? -1.514 -9.719 -5.626 1.00 80.44 81 LEU A O 1
ATOM 591 N N . PRO A 1 82 ? 0.322 -9.125 -6.804 1.00 76.25 82 PRO A N 1
ATOM 592 C CA . PRO A 1 82 ? -0.367 -9.121 -8.088 1.00 76.25 82 PRO A CA 1
ATOM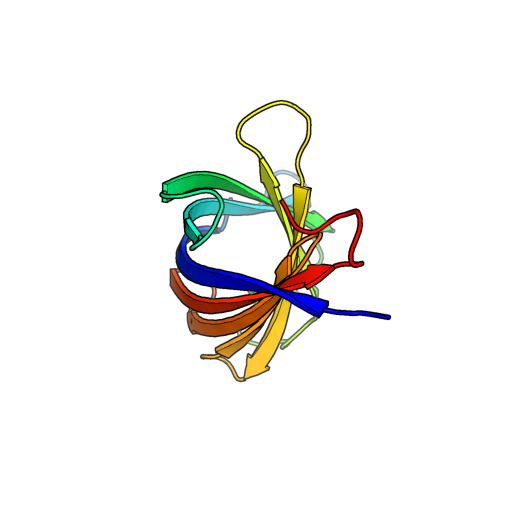 593 C C . PRO A 1 82 ? -0.793 -10.546 -8.459 1.00 76.25 82 PRO A C 1
ATOM 595 O O . PRO A 1 82 ? 0.003 -11.478 -8.392 1.00 76.25 82 PRO A O 1
ATOM 598 N N . PHE A 1 83 ? -2.049 -10.729 -8.873 1.00 78.94 83 PHE A N 1
ATOM 599 C CA . PHE A 1 83 ? -2.492 -11.977 -9.519 1.00 78.94 83 PHE A CA 1
ATOM 600 C C . PHE A 1 83 ? -2.761 -11.783 -11.018 1.00 78.94 83 PHE A C 1
ATOM 602 O O . PHE A 1 83 ? -2.940 -12.761 -11.744 1.00 78.94 83 PHE A O 1
ATOM 609 N N . ASN A 1 84 ? -2.816 -10.532 -11.490 1.00 78.94 84 ASN A N 1
ATOM 610 C CA . ASN A 1 84 ? -2.836 -10.160 -12.903 1.00 78.94 84 ASN A CA 1
ATOM 611 C C . ASN A 1 84 ? -2.226 -8.745 -13.097 1.00 78.94 84 ASN A C 1
ATOM 613 O O . ASN A 1 84 ? -1.945 -8.067 -12.108 1.00 78.94 84 ASN A O 1
ATOM 617 N N . PRO A 1 85 ? -2.049 -8.258 -14.343 1.00 71.12 85 PRO A N 1
ATOM 618 C CA . PRO A 1 85 ? -1.428 -6.952 -14.611 1.00 71.12 85 PRO A CA 1
ATOM 619 C C . PRO A 1 85 ? -2.193 -5.721 -14.101 1.00 71.12 85 PRO A C 1
ATOM 621 O O . PRO A 1 85 ? -1.655 -4.615 -14.130 1.00 71.12 85 PRO A O 1
ATOM 624 N N . PHE A 1 86 ? -3.454 -5.887 -13.699 1.00 81.19 86 PHE A N 1
ATOM 625 C CA . PHE A 1 86 ? -4.366 -4.800 -13.347 1.00 81.19 86 PHE A CA 1
ATOM 626 C C . PHE A 1 86 ? -4.922 -4.900 -11.923 1.00 81.19 86 PHE A C 1
ATOM 628 O O . PHE A 1 86 ? -5.825 -4.138 -11.568 1.00 81.19 86 PHE A O 1
ATOM 635 N N . GLY A 1 87 ? -4.447 -5.848 -11.116 1.00 84.44 87 GLY A N 1
ATOM 636 C CA . GLY A 1 87 ? -4.991 -6.063 -9.787 1.00 84.44 87 GLY A CA 1
ATOM 637 C C . GLY A 1 87 ? -4.362 -7.210 -9.012 1.00 84.44 87 GLY A C 1
ATOM 638 O O . GLY A 1 87 ? -3.698 -8.106 -9.543 1.00 84.44 87 GLY A O 1
ATOM 639 N N . GLY A 1 88 ? -4.596 -7.158 -7.709 1.00 87.56 88 GLY A N 1
ATOM 640 C CA . GLY A 1 88 ? -3.951 -8.034 -6.750 1.00 87.56 88 GLY A CA 1
ATOM 641 C C . GLY A 1 88 ? -4.554 -7.934 -5.359 1.00 87.56 88 GLY A C 1
ATOM 642 O O . GLY A 1 88 ? -5.561 -7.254 -5.129 1.00 87.56 88 GLY A O 1
ATOM 643 N N . TYR A 1 89 ? -3.896 -8.596 -4.417 1.00 88.12 89 TYR A N 1
ATOM 644 C CA . TYR A 1 89 ? -4.131 -8.392 -2.993 1.00 88.12 89 TYR A CA 1
ATOM 645 C C . TYR A 1 89 ? -3.137 -7.380 -2.439 1.00 88.12 89 TYR A C 1
ATOM 647 O O . TYR A 1 89 ? -1.993 -7.310 -2.884 1.00 88.12 89 TYR A O 1
ATOM 655 N N . VAL A 1 90 ? -3.568 -6.616 -1.444 1.00 85.62 90 VAL A N 1
ATOM 656 C CA . VAL A 1 90 ? -2.690 -5.746 -0.662 1.00 85.62 90 VAL A CA 1
ATOM 657 C C . VAL A 1 90 ? -2.770 -6.146 0.803 1.00 85.62 90 VAL A C 1
ATOM 659 O O . VAL A 1 90 ? -3.861 -6.352 1.339 1.00 85.62 90 VAL A O 1
ATOM 662 N N . LEU A 1 91 ? -1.625 -6.277 1.460 1.00 86.12 91 LEU A N 1
ATOM 663 C CA . LEU A 1 91 ? -1.559 -6.553 2.888 1.00 86.12 91 LEU A CA 1
ATOM 664 C C . LEU A 1 91 ? -1.018 -5.326 3.608 1.00 86.12 91 LEU A C 1
ATOM 666 O O . LEU A 1 91 ? 0.080 -4.850 3.325 1.00 86.12 91 LEU A O 1
ATOM 670 N N . PHE A 1 92 ? -1.801 -4.858 4.569 1.00 81.50 92 PHE A N 1
ATOM 671 C CA . PHE A 1 92 ? -1.420 -3.863 5.556 1.00 81.50 92 PHE A CA 1
ATOM 672 C C . PHE A 1 92 ? -0.982 -4.591 6.829 1.00 81.50 92 PHE A C 1
ATOM 674 O O . PHE A 1 92 ? -1.411 -5.712 7.096 1.00 81.50 92 PHE A O 1
ATOM 681 N N . ASN A 1 93 ? -0.209 -3.926 7.687 1.00 77.75 93 ASN A N 1
ATOM 682 C CA . ASN A 1 93 ? 0.229 -4.499 8.967 1.00 77.75 93 ASN A CA 1
ATOM 683 C C . ASN A 1 93 ? -0.920 -5.070 9.835 1.00 77.75 93 ASN A C 1
ATOM 685 O O . ASN A 1 93 ? -0.709 -5.974 10.635 1.00 77.75 93 ASN A O 1
ATOM 689 N N . SER A 1 94 ? -2.133 -4.531 9.694 1.00 78.31 94 SER A N 1
ATOM 690 C CA . SER A 1 94 ? -3.328 -4.961 10.429 1.00 78.31 94 SER A CA 1
ATOM 691 C C . SER A 1 94 ? -4.542 -5.181 9.525 1.00 78.31 94 SER A C 1
ATOM 693 O O . SER A 1 94 ? -5.672 -5.123 10.008 1.00 78.31 94 SER A O 1
ATOM 695 N N . GLY A 1 95 ? -4.345 -5.404 8.222 1.00 85.12 95 GLY A N 1
ATOM 696 C CA . GLY A 1 95 ? -5.459 -5.493 7.282 1.00 85.12 95 GLY A CA 1
ATOM 697 C C . GLY A 1 95 ? -5.130 -6.176 5.962 1.00 85.12 95 GLY A C 1
ATOM 698 O O . GLY A 1 95 ? -3.972 -6.346 5.595 1.00 85.12 95 GLY A O 1
ATOM 699 N N . LEU A 1 96 ? -6.178 -6.568 5.248 1.00 91.00 96 LEU A N 1
ATOM 700 C CA . LEU A 1 96 ? -6.105 -7.189 3.929 1.00 91.00 96 LEU A CA 1
ATOM 701 C C . LEU A 1 96 ? -7.080 -6.470 3.005 1.00 91.00 96 LEU A C 1
ATOM 703 O O . LEU A 1 96 ? -8.216 -6.185 3.389 1.00 91.00 96 LEU A O 1
ATOM 707 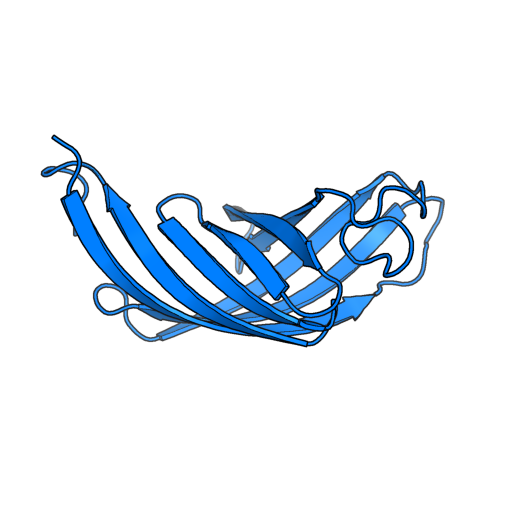N N . GLY A 1 97 ? -6.648 -6.207 1.782 1.00 91.44 97 GLY A N 1
ATOM 708 C CA . GLY A 1 97 ? -7.474 -5.604 0.754 1.00 91.44 97 GLY A CA 1
ATOM 709 C C . GLY A 1 97 ? -7.249 -6.215 -0.614 1.00 91.44 97 GLY A C 1
ATOM 710 O O . GLY A 1 97 ? -6.392 -7.079 -0.818 1.00 91.44 97 GLY A O 1
ATOM 711 N N . ILE A 1 98 ? -8.039 -5.720 -1.552 1.00 93.00 98 ILE A N 1
ATOM 712 C CA . ILE A 1 98 ? -7.843 -5.935 -2.981 1.00 93.00 98 ILE A CA 1
ATOM 713 C C . ILE A 1 98 ? -7.516 -4.590 -3.608 1.00 93.00 98 ILE A C 1
ATOM 715 O O . ILE A 1 98 ? -8.006 -3.556 -3.153 1.00 93.00 98 ILE A O 1
ATOM 719 N N . TYR A 1 99 ? -6.707 -4.603 -4.654 1.00 90.81 99 TYR A N 1
ATOM 720 C CA . TYR A 1 99 ? -6.429 -3.406 -5.431 1.00 90.81 99 TYR A CA 1
ATOM 721 C C . TYR A 1 99 ? -6.677 -3.662 -6.906 1.00 90.81 99 TYR A C 1
ATOM 723 O O . TYR A 1 99 ? -6.478 -4.772 -7.403 1.00 90.81 99 TYR A O 1
ATOM 731 N N . GLY A 1 100 ? -7.114 -2.612 -7.587 1.00 89.69 100 GLY A N 1
ATOM 732 C CA . GLY A 1 100 ? -7.145 -2.526 -9.035 1.00 89.69 100 GLY A CA 1
ATOM 733 C C . GLY A 1 100 ? -6.333 -1.322 -9.492 1.00 89.69 100 GLY A C 1
ATOM 734 O O . GLY A 1 100 ? -6.310 -0.287 -8.820 1.00 89.69 100 GLY A O 1
ATOM 735 N N . GLY A 1 101 ? -5.662 -1.451 -10.626 1.00 86.00 101 GLY A N 1
ATOM 736 C CA . GLY A 1 101 ? -4.833 -0.393 -11.185 1.00 86.00 101 GLY A CA 1
ATOM 737 C C . GLY A 1 101 ? -3.590 -0.923 -11.874 1.00 86.00 101 GLY A C 1
ATOM 738 O O . GLY A 1 101 ? -3.409 -2.121 -12.044 1.00 86.00 101 GLY A O 1
ATOM 739 N N . THR A 1 102 ? -2.734 -0.006 -12.286 1.00 77.19 102 THR A N 1
ATOM 740 C CA . THR A 1 102 ? -1.414 -0.316 -12.821 1.00 77.19 102 THR A CA 1
ATOM 741 C C . THR A 1 102 ? -0.396 -0.403 -11.679 1.00 77.19 102 THR A C 1
ATOM 743 O O . THR A 1 102 ? -0.674 0.050 -10.565 1.00 77.19 102 THR A O 1
ATOM 746 N N . PRO A 1 103 ? 0.819 -0.901 -11.957 1.00 67.69 103 PRO A N 1
ATOM 747 C CA . PRO A 1 103 ? 1.937 -0.848 -11.018 1.00 67.69 103 PRO A CA 1
ATOM 748 C C . PRO A 1 103 ? 2.209 0.531 -10.392 1.00 67.69 103 PRO A C 1
ATOM 750 O O . PRO A 1 103 ? 2.719 0.634 -9.285 1.00 67.69 103 PRO A O 1
ATOM 753 N N . TYR A 1 104 ? 1.840 1.616 -11.075 1.00 75.75 104 TYR A N 1
ATOM 754 C CA . TYR A 1 104 ? 2.168 2.978 -10.649 1.00 75.75 104 TYR A CA 1
ATOM 755 C C . TYR A 1 104 ? 0.973 3.768 -10.135 1.00 75.75 104 TYR A C 1
ATOM 757 O O . TYR A 1 104 ? 1.152 4.817 -9.520 1.00 75.75 104 TYR A O 1
ATOM 765 N N . PHE A 1 105 ? -0.242 3.305 -10.405 1.00 84.31 105 PHE A N 1
ATOM 766 C CA . PHE A 1 105 ? -1.459 3.986 -10.003 1.00 84.31 105 PHE A CA 1
ATOM 767 C C . PHE A 1 105 ? -2.569 2.978 -9.777 1.00 84.31 105 PHE A C 1
ATOM 769 O O . PHE A 1 105 ? -2.917 2.222 -10.683 1.00 84.31 105 PHE A O 1
ATOM 776 N N . GLY A 1 106 ? -3.197 3.030 -8.615 1.00 89.88 106 GLY A N 1
ATOM 777 C CA . GLY A 1 106 ? -4.309 2.148 -8.324 1.00 89.88 106 GLY A CA 1
ATOM 778 C C . GLY A 1 106 ? -4.981 2.479 -7.013 1.00 89.88 106 GLY A C 1
ATOM 779 O O . GLY A 1 106 ? -4.754 3.524 -6.407 1.00 89.88 106 GLY A O 1
ATOM 780 N N . GLY A 1 107 ? -5.830 1.570 -6.574 1.00 91.88 107 GLY A N 1
ATOM 781 C CA . GLY A 1 107 ? -6.522 1.695 -5.309 1.00 91.88 107 GLY A CA 1
ATOM 782 C C . GLY A 1 107 ? -7.487 0.553 -5.089 1.00 91.88 107 GLY A C 1
ATOM 783 O O . GLY A 1 107 ? -7.684 -0.304 -5.954 1.00 91.88 107 GLY A O 1
ATOM 784 N N . GLY A 1 108 ? -8.109 0.548 -3.923 1.00 94.19 108 GLY A N 1
ATOM 785 C CA . GLY A 1 108 ? -9.136 -0.427 -3.622 1.00 94.19 108 GLY A CA 1
ATOM 786 C C . GLY A 1 108 ? -9.592 -0.410 -2.171 1.00 94.19 108 GLY A C 1
ATOM 787 O O . GLY A 1 108 ? -9.149 0.423 -1.378 1.00 94.19 108 GLY A O 1
ATOM 788 N N . PRO A 1 109 ? -10.537 -1.293 -1.831 1.00 95.12 109 PRO A N 1
ATOM 789 C CA . PRO A 1 109 ? -11.006 -1.472 -0.471 1.00 95.12 109 PRO A CA 1
ATOM 790 C C . PRO A 1 109 ? -10.101 -2.416 0.331 1.00 95.12 109 PRO A C 1
ATOM 792 O O . PRO A 1 109 ? -9.503 -3.354 -0.205 1.00 95.12 109 PRO A O 1
ATOM 795 N N . TYR A 1 110 ? -10.080 -2.220 1.645 1.00 92.81 110 TYR A N 1
ATOM 796 C CA . TYR A 1 110 ? -9.454 -3.130 2.598 1.00 92.81 110 TYR A CA 1
ATOM 7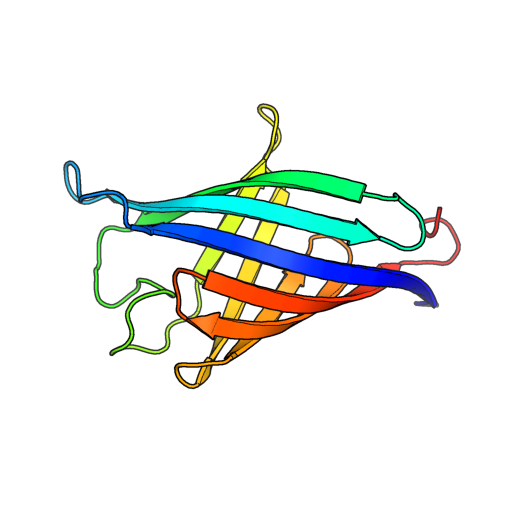97 C C . TYR A 1 110 ? -10.278 -3.258 3.877 1.00 92.81 110 TYR A C 1
ATOM 799 O O . TYR A 1 110 ? -11.139 -2.430 4.182 1.00 92.81 110 TYR A O 1
ATOM 807 N N . VAL A 1 111 ? -9.995 -4.310 4.639 1.00 92.31 111 VAL A N 1
ATOM 808 C CA . VAL A 1 111 ? -10.542 -4.533 5.977 1.00 92.31 111 VAL A CA 1
ATOM 809 C C . VAL A 1 111 ? -9.415 -4.693 6.984 1.00 92.31 111 VAL A C 1
ATOM 811 O O . VAL A 1 111 ? -8.406 -5.340 6.700 1.00 92.31 111 VAL A O 1
ATOM 814 N N . ASN A 1 112 ? -9.600 -4.137 8.177 1.00 88.50 112 ASN A N 1
ATOM 815 C CA . ASN A 1 112 ? -8.697 -4.349 9.298 1.00 88.50 112 ASN A CA 1
ATOM 816 C C . ASN A 1 112 ? -9.132 -5.572 10.095 1.00 88.50 112 ASN A C 1
ATOM 818 O O . ASN A 1 112 ? -10.291 -5.677 10.509 1.00 88.50 112 ASN A O 1
ATOM 822 N N . VAL A 1 113 ? -8.187 -6.465 10.365 1.00 85.19 113 VAL A N 1
ATOM 823 C CA . VAL A 1 113 ? -8.409 -7.663 11.173 1.00 85.19 113 VAL A CA 1
ATOM 824 C C . VAL A 1 113 ? -7.546 -7.570 12.419 1.00 85.19 113 VAL A C 1
ATOM 826 O O . VAL A 1 113 ? -6.333 -7.386 12.346 1.00 85.19 113 VAL A O 1
ATOM 829 N N . GLY A 1 114 ? -8.175 -7.723 13.578 1.00 81.69 114 GLY A N 1
ATOM 830 C CA . GLY A 1 114 ? -7.489 -7.698 14.861 1.00 81.69 114 GLY A CA 1
ATOM 831 C C . GLY A 1 114 ? -8.107 -8.662 15.860 1.00 81.69 114 GLY A C 1
ATOM 832 O O . GLY A 1 114 ? -9.006 -9.448 15.558 1.00 81.69 114 GLY A O 1
ATOM 833 N N . THR A 1 115 ? -7.607 -8.610 17.085 1.00 78.50 115 THR A N 1
ATOM 834 C CA . THR A 1 115 ? -8.220 -9.265 18.241 1.00 78.50 115 THR A CA 1
ATOM 835 C C . THR A 1 115 ? -9.152 -8.288 18.957 1.00 78.50 115 THR A C 1
ATOM 837 O O . THR A 1 115 ? -9.032 -7.079 18.791 1.00 78.50 115 THR A O 1
ATOM 840 N N . ALA A 1 116 ? -10.063 -8.788 19.797 1.00 64.12 116 ALA A N 1
ATOM 841 C CA . ALA A 1 116 ? -11.007 -7.942 20.539 1.00 64.12 116 ALA A CA 1
ATOM 842 C C . ALA A 1 116 ? -10.341 -6.837 21.388 1.00 64.12 116 ALA A C 1
ATOM 844 O O . ALA A 1 116 ? -10.971 -5.819 21.632 1.00 64.12 116 ALA A O 1
ATOM 845 N N . ASN A 1 117 ? -9.081 -7.021 21.796 1.00 65.00 117 ASN A N 1
ATOM 846 C CA . ASN A 1 117 ? -8.321 -6.049 22.590 1.00 65.00 117 ASN A CA 1
ATOM 847 C C . ASN A 1 117 ? -7.477 -5.093 21.728 1.00 65.00 117 ASN A C 1
ATOM 849 O O . ASN A 1 117 ? -6.826 -4.206 22.268 1.00 65.00 117 ASN A O 1
ATOM 853 N N . SER A 1 118 ? -7.427 -5.308 20.411 1.00 68.38 118 SER A N 1
ATOM 854 C CA . SER A 1 118 ? -6.612 -4.535 19.468 1.00 68.38 118 SER A CA 1
ATOM 855 C C . SER A 1 118 ? -7.438 -3.841 18.383 1.00 68.38 118 SER A C 1
ATOM 857 O O . SER A 1 118 ? -6.856 -3.220 17.498 1.00 68.38 118 SER A O 1
ATOM 859 N N . CYS A 1 119 ? -8.767 -3.980 18.411 1.00 67.56 119 CYS A N 1
ATOM 860 C CA . CYS A 1 119 ? -9.646 -3.100 17.655 1.00 67.56 119 CYS A CA 1
ATOM 861 C C . CYS A 1 119 ? -9.755 -1.776 18.433 1.00 67.56 119 CYS A C 1
ATOM 863 O O . CYS A 1 119 ? -10.140 -1.839 19.602 1.00 67.56 119 CYS A O 1
ATOM 865 N N . PRO A 1 120 ? -9.362 -0.631 17.845 1.00 58.62 120 PRO A N 1
ATOM 866 C CA . PRO A 1 120 ? -9.549 0.680 18.463 1.00 58.62 120 PRO A CA 1
ATOM 867 C C . PRO A 1 120 ? -11.031 1.042 18.608 1.00 58.62 120 PRO A C 1
ATOM 869 O O . PRO A 1 120 ? -11.847 0.515 17.814 1.00 58.62 120 PRO A O 1
#

Nearest PDB structures (foldseek):
  8uzl-assembly2_B  TM=4.020E-01  e=3.026E-01  synthetic construct
  2og9-assembly1_A  TM=2.947E-01  e=2.495E+00  Polaromonas sp. JS666